Protein AF-A0A6N2V4D5-F1 (afdb_monomer)

Mean predicted aligned error: 8.67 Å

Structure (mmCIF, N/CA/C/O backbone):
data_AF-A0A6N2V4D5-F1
#
_entry.id   AF-A0A6N2V4D5-F1
#
loop_
_atom_site.group_PDB
_atom_site.id
_atom_site.type_symbol
_atom_site.label_atom_id
_atom_site.label_alt_id
_atom_site.label_comp_id
_atom_site.label_asym_id
_atom_site.label_entity_id
_atom_site.label_seq_id
_atom_site.pdbx_PDB_ins_code
_atom_site.Cartn_x
_atom_site.Cartn_y
_atom_site.Cartn_z
_atom_site.occupancy
_atom_site.B_iso_or_equiv
_atom_site.auth_seq_id
_atom_site.auth_comp_id
_atom_site.auth_asym_id
_atom_site.auth_atom_id
_atom_site.pdbx_PDB_model_num
ATOM 1 N N . MET A 1 1 ? -18.594 -2.831 43.597 1.00 36.53 1 MET A N 1
ATOM 2 C CA . MET A 1 1 ? -19.271 -1.755 42.846 1.00 36.53 1 MET A CA 1
ATOM 3 C C . MET A 1 1 ? -18.820 -1.816 41.401 1.00 36.53 1 MET A C 1
ATOM 5 O O . MET A 1 1 ? -17.624 -1.825 41.133 1.00 36.53 1 MET A O 1
ATOM 9 N N . THR A 1 2 ? -19.786 -2.002 40.512 1.00 37.09 2 THR A N 1
ATOM 10 C CA . THR A 1 2 ? -19.632 -2.347 39.098 1.00 37.09 2 THR A CA 1
ATOM 11 C C . THR A 1 2 ? -18.949 -1.219 38.330 1.00 37.09 2 THR A C 1
ATOM 13 O O . THR A 1 2 ? -19.466 -0.107 38.275 1.00 37.09 2 THR A O 1
ATOM 16 N N . LYS A 1 3 ? -17.789 -1.498 37.725 1.00 50.62 3 LYS A N 1
ATOM 17 C CA . LYS A 1 3 ? -17.186 -0.604 36.732 1.00 50.62 3 LYS A CA 1
ATOM 18 C C . LYS A 1 3 ? -18.013 -0.732 35.457 1.00 50.62 3 LYS A C 1
ATOM 20 O O . LYS A 1 3 ? -17.811 -1.661 34.682 1.00 50.62 3 LYS A O 1
ATOM 25 N N . ILE A 1 4 ? -18.985 0.162 35.300 1.00 54.03 4 ILE A N 1
ATOM 26 C CA . ILE A 1 4 ? -19.732 0.354 34.058 1.00 54.03 4 ILE A CA 1
ATOM 27 C C . ILE A 1 4 ? -18.692 0.752 33.010 1.00 54.03 4 ILE A C 1
ATOM 29 O O . ILE A 1 4 ? -18.146 1.854 33.039 1.00 54.03 4 ILE A O 1
ATOM 33 N N . ARG A 1 5 ? -18.323 -0.209 32.164 1.00 49.06 5 ARG A N 1
ATOM 34 C CA . ARG A 1 5 ? -17.387 -0.015 31.063 1.00 49.06 5 ARG A CA 1
ATOM 35 C C . ARG A 1 5 ? -18.116 0.891 30.064 1.00 49.06 5 ARG A C 1
ATOM 37 O O . ARG A 1 5 ? -19.133 0.477 29.515 1.00 49.06 5 ARG A O 1
ATOM 44 N N . LYS A 1 6 ? -17.671 2.146 29.927 1.00 44.41 6 LYS A N 1
ATOM 45 C CA . LYS A 1 6 ? -18.158 3.065 28.889 1.00 44.41 6 LYS A CA 1
ATOM 46 C C . LYS A 1 6 ? -17.980 2.366 27.543 1.00 44.41 6 LYS A C 1
ATOM 48 O O . LYS A 1 6 ? -16.871 1.972 27.208 1.00 44.41 6 LYS A O 1
ATOM 53 N N . PHE A 1 7 ? -19.085 2.160 26.844 1.00 42.56 7 PHE A N 1
ATOM 54 C CA . PHE A 1 7 ? -19.165 1.444 25.573 1.00 42.56 7 PHE A CA 1
ATOM 55 C C . PHE A 1 7 ? -19.363 2.442 24.421 1.00 42.56 7 PHE A C 1
ATOM 57 O O . PHE A 1 7 ? -20.194 2.235 23.546 1.00 42.56 7 PHE A O 1
ATOM 64 N N . THR A 1 8 ? -18.661 3.575 24.468 1.00 48.03 8 THR A N 1
ATOM 65 C CA . THR A 1 8 ? -18.837 4.678 23.517 1.00 48.03 8 THR A CA 1
ATOM 66 C C . THR A 1 8 ? -17.470 5.123 22.998 1.00 48.03 8 THR A C 1
ATOM 68 O O . THR A 1 8 ? -16.679 5.653 23.776 1.00 48.03 8 THR A O 1
ATOM 71 N N . GLU A 1 9 ? -17.240 4.900 21.700 1.00 53.53 9 GLU A N 1
ATOM 72 C CA . GLU A 1 9 ? -16.341 5.694 20.840 1.00 53.53 9 GLU A CA 1
ATOM 73 C C . GLU A 1 9 ? -14.824 5.593 21.095 1.00 53.53 9 GLU A C 1
ATOM 75 O O . GLU A 1 9 ? -14.123 6.599 21.121 1.00 53.53 9 GLU A O 1
ATOM 80 N N . GLU A 1 10 ? -14.272 4.386 21.229 1.00 53.69 10 GLU A N 1
ATOM 81 C CA . GLU A 1 10 ? -12.847 4.186 20.932 1.00 53.69 10 GLU A CA 1
ATOM 82 C C . GLU A 1 10 ? -12.758 3.355 19.654 1.00 53.69 10 GLU A C 1
ATOM 84 O O . GLU A 1 10 ? -12.993 2.144 19.689 1.00 53.69 10 GLU A O 1
ATOM 89 N N . THR A 1 11 ? -12.426 3.997 18.528 1.00 57.41 11 THR A N 1
ATOM 90 C CA . THR A 1 11 ? -11.873 3.297 17.366 1.00 57.41 11 THR A CA 1
ATOM 91 C C . THR A 1 11 ? -10.809 2.340 17.897 1.00 57.41 11 THR A C 1
ATOM 93 O O . THR A 1 11 ? -9.925 2.765 18.653 1.00 57.41 11 THR A O 1
ATOM 96 N N . PRO A 1 12 ? -10.919 1.034 17.630 1.00 73.69 12 PRO A N 1
ATOM 97 C CA . PRO A 1 12 ? -10.103 0.068 18.334 1.00 73.69 12 PRO A CA 1
ATOM 98 C C . PRO A 1 12 ? -8.640 0.333 17.937 1.00 73.69 12 PRO A C 1
ATOM 100 O O . PRO A 1 12 ? -8.317 0.452 16.759 1.00 73.69 12 PRO A O 1
ATOM 103 N N . LYS A 1 13 ? -7.763 0.548 18.934 1.00 73.69 13 LYS A N 1
ATOM 104 C CA . LYS A 1 13 ? -6.384 1.066 18.754 1.00 73.69 13 LYS A CA 1
ATOM 105 C C . LYS A 1 13 ? -5.564 0.298 17.711 1.00 73.69 13 LYS A C 1
ATOM 107 O O . LYS A 1 13 ? -4.670 0.860 17.095 1.00 73.69 13 LYS A O 1
ATOM 112 N N . ASN A 1 14 ? -5.900 -0.970 17.499 1.00 80.94 14 ASN A N 1
ATOM 113 C CA . ASN A 1 14 ? -5.342 -1.812 16.450 1.00 80.94 14 ASN A CA 1
ATOM 114 C C . ASN A 1 14 ? -5.677 -1.320 15.031 1.00 80.94 14 ASN A C 1
ATOM 116 O O . ASN A 1 14 ? -4.823 -1.431 14.168 1.00 80.94 14 ASN A O 1
ATOM 120 N N . LEU A 1 15 ? -6.869 -0.775 14.763 1.00 85.75 15 LEU A N 1
ATOM 121 C CA . LEU A 1 15 ? -7.217 -0.225 13.444 1.00 85.75 15 LEU A CA 1
ATOM 122 C C . LEU A 1 15 ? -6.452 1.067 13.145 1.00 85.75 15 LEU A C 1
ATOM 124 O O . LEU A 1 15 ? -5.983 1.253 12.030 1.00 85.75 15 LEU A O 1
ATOM 128 N N . GLU A 1 16 ? -6.248 1.920 14.149 1.00 86.62 16 GLU A N 1
ATOM 129 C CA . GLU A 1 16 ? -5.395 3.111 14.026 1.00 86.62 16 GLU A CA 1
ATOM 130 C C . GLU A 1 16 ? -3.929 2.739 13.727 1.00 86.62 16 GLU A C 1
ATOM 132 O O . GLU A 1 16 ? -3.280 3.360 12.882 1.00 86.62 16 GLU A O 1
ATOM 137 N N . GLU A 1 17 ? -3.410 1.697 14.385 1.00 88.44 17 GLU A N 1
ATOM 138 C CA . GLU A 1 17 ? -2.080 1.144 14.103 1.00 88.44 17 GLU A CA 1
ATOM 139 C C . GLU A 1 17 ? -1.997 0.538 12.696 1.00 88.44 17 GLU A C 1
ATOM 141 O O . GLU A 1 17 ? -1.035 0.815 11.978 1.00 88.44 17 GLU A O 1
ATOM 146 N N . ILE A 1 18 ? -3.017 -0.216 12.272 1.00 88.62 18 ILE A N 1
ATOM 147 C CA . ILE A 1 18 ? -3.111 -0.777 10.917 1.00 88.62 18 ILE A CA 1
ATOM 148 C C . ILE A 1 18 ? -3.147 0.348 9.875 1.00 88.62 18 ILE A C 1
ATOM 150 O O . ILE A 1 18 ? -2.355 0.311 8.939 1.00 88.62 18 ILE A O 1
AT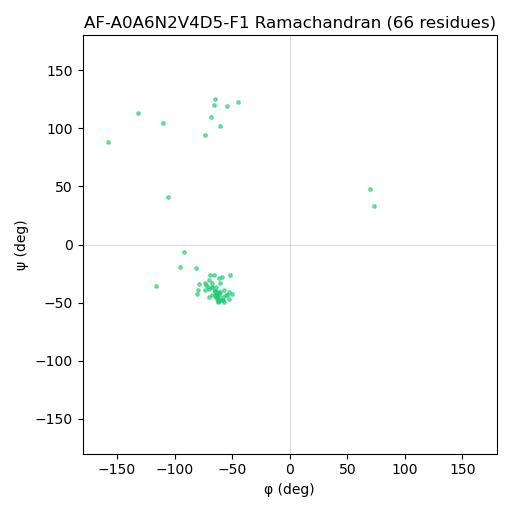OM 154 N N . ARG A 1 19 ? -3.965 1.397 10.056 1.00 88.56 19 ARG A N 1
ATOM 155 C CA . ARG A 1 19 ? -4.010 2.564 9.152 1.00 88.56 19 ARG A CA 1
ATOM 156 C C . ARG A 1 19 ? -2.630 3.202 8.995 1.00 88.56 19 ARG A C 1
ATOM 158 O O . ARG A 1 19 ? -2.215 3.546 7.891 1.00 88.56 19 ARG A O 1
ATOM 165 N N . LYS A 1 20 ? -1.896 3.353 10.102 1.00 89.19 20 LYS A N 1
ATOM 166 C CA . LYS A 1 20 ? -0.534 3.897 10.075 1.00 89.19 20 LYS A CA 1
ATOM 167 C C . LYS A 1 20 ? 0.422 2.989 9.291 1.00 89.19 20 LYS A C 1
ATOM 169 O O . LYS A 1 20 ? 1.180 3.495 8.470 1.00 89.19 20 LYS A O 1
ATOM 174 N N . GLN A 1 21 ? 0.375 1.678 9.524 1.00 90.25 21 GLN A N 1
ATOM 175 C CA . GLN A 1 21 ? 1.219 0.704 8.824 1.00 90.25 21 GLN A CA 1
ATOM 176 C C . GLN A 1 21 ? 0.914 0.636 7.323 1.00 90.25 21 GLN A C 1
ATOM 178 O O . GLN A 1 21 ? 1.844 0.571 6.525 1.00 90.25 21 GLN A O 1
ATOM 183 N N . LEU A 1 22 ? -0.363 0.695 6.931 1.00 90.75 22 LEU A N 1
ATOM 184 C CA . LEU A 1 22 ? -0.777 0.725 5.525 1.00 90.75 22 LEU A CA 1
ATOM 185 C C . LEU A 1 22 ? -0.224 1.963 4.815 1.00 90.75 22 LEU A C 1
ATOM 187 O O . LEU A 1 22 ? 0.315 1.853 3.717 1.00 90.75 22 LEU A O 1
ATOM 191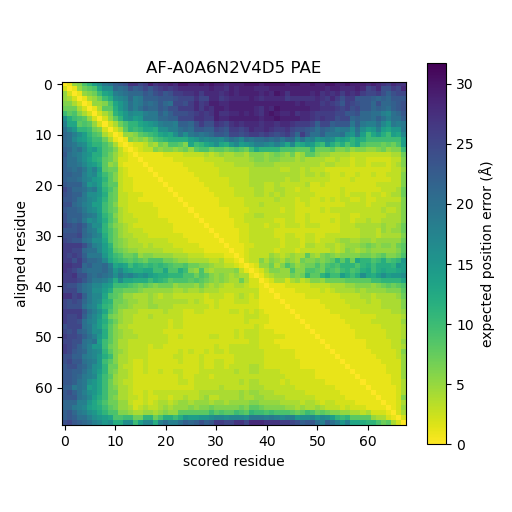 N N . LYS A 1 23 ? -0.264 3.125 5.476 1.00 88.38 23 LYS A N 1
ATOM 192 C CA . LYS A 1 23 ? 0.333 4.354 4.947 1.00 88.38 23 LYS A CA 1
ATOM 193 C C . LYS A 1 23 ? 1.850 4.242 4.770 1.00 88.38 23 LYS A C 1
ATOM 195 O O . LYS A 1 23 ? 2.361 4.587 3.712 1.00 88.38 23 LYS A O 1
ATOM 200 N N . GLU A 1 24 ? 2.559 3.739 5.781 1.00 92.38 24 GLU A N 1
ATOM 201 C CA . GLU A 1 24 ? 4.014 3.536 5.698 1.00 92.38 24 GLU A CA 1
ATOM 202 C C . GLU A 1 24 ? 4.387 2.561 4.568 1.00 92.38 24 GLU A C 1
ATOM 204 O O . GLU A 1 24 ? 5.339 2.809 3.829 1.00 92.38 24 GLU A O 1
ATOM 209 N N . LEU A 1 25 ? 3.620 1.481 4.398 1.00 92.44 25 LEU A N 1
ATOM 210 C CA . LEU A 1 25 ? 3.839 0.510 3.329 1.00 92.44 25 LEU A CA 1
ATOM 211 C C . LEU A 1 25 ? 3.562 1.109 1.942 1.00 92.44 25 LE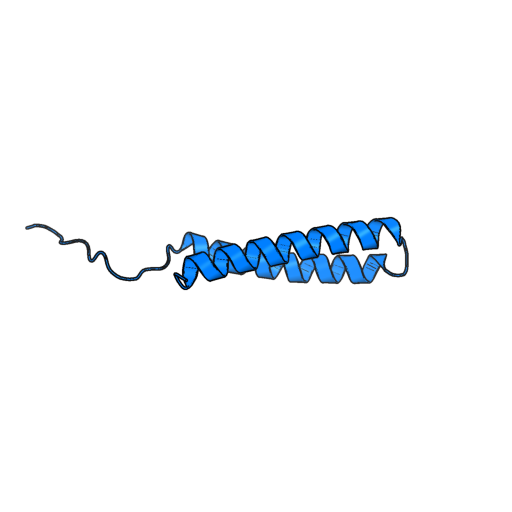U A C 1
ATOM 213 O O . LEU A 1 25 ? 4.288 0.806 0.999 1.00 92.44 25 LEU A O 1
ATOM 217 N N . LYS A 1 26 ? 2.558 1.987 1.824 1.00 90.19 26 LYS A N 1
ATOM 218 C CA . LYS A 1 26 ? 2.223 2.683 0.575 1.00 90.19 26 LYS A CA 1
ATOM 219 C C . LYS A 1 26 ? 3.362 3.590 0.130 1.00 90.19 26 LYS A C 1
ATOM 221 O O . LYS A 1 26 ? 3.765 3.532 -1.028 1.00 90.19 26 LYS A O 1
ATOM 226 N N . ASP A 1 27 ? 3.920 4.363 1.059 1.00 92.00 27 ASP A N 1
ATOM 227 C CA . ASP A 1 27 ? 5.055 5.244 0.778 1.00 92.00 27 ASP A CA 1
ATOM 228 C C . ASP A 1 27 ? 6.286 4.434 0.317 1.00 92.00 27 ASP A C 1
ATOM 230 O O . ASP A 1 27 ? 6.924 4.779 -0.677 1.00 92.00 27 ASP A O 1
ATOM 234 N N . GLN A 1 28 ? 6.581 3.311 0.984 1.00 92.69 28 GLN A N 1
ATOM 235 C CA . GLN A 1 28 ? 7.685 2.414 0.608 1.00 92.69 28 GLN A CA 1
ATOM 236 C C . GLN A 1 28 ? 7.482 1.760 -0.763 1.00 92.69 28 GLN A C 1
ATOM 238 O O . GLN A 1 28 ? 8.434 1.607 -1.530 1.00 92.69 28 GLN A O 1
ATOM 243 N N . LEU A 1 29 ? 6.253 1.348 -1.072 1.00 89.81 29 LEU A N 1
ATOM 244 C CA . LEU A 1 29 ? 5.935 0.694 -2.334 1.00 89.81 29 LEU A CA 1
ATOM 245 C C . LEU A 1 29 ? 5.990 1.677 -3.508 1.00 89.81 29 LEU A C 1
ATOM 247 O O . LEU A 1 29 ? 6.488 1.318 -4.572 1.00 89.81 29 LEU A O 1
ATOM 251 N N . ALA A 1 30 ? 5.561 2.924 -3.298 1.00 90.69 30 ALA A N 1
ATOM 252 C CA . ALA A 1 30 ? 5.691 3.994 -4.281 1.00 90.69 30 ALA A CA 1
ATOM 253 C C . ALA A 1 30 ? 7.164 4.349 -4.559 1.00 90.69 30 ALA A C 1
ATOM 255 O O . ALA A 1 30 ? 7.546 4.540 -5.712 1.00 90.69 30 ALA A O 1
ATOM 256 N N . GLU A 1 31 ? 8.011 4.380 -3.524 1.00 91.31 31 GLU A N 1
ATOM 257 C CA . GLU A 1 31 ? 9.457 4.574 -3.693 1.00 91.31 31 GLU A CA 1
ATOM 258 C C . GLU A 1 31 ? 10.093 3.423 -4.487 1.00 91.31 31 GLU A C 1
ATOM 260 O O . GLU A 1 31 ? 10.887 3.659 -5.399 1.00 91.31 31 GLU A O 1
ATOM 265 N N . ALA A 1 32 ? 9.700 2.178 -4.199 1.00 89.06 32 ALA A N 1
ATOM 266 C CA . ALA A 1 32 ? 10.151 1.021 -4.965 1.00 89.06 32 ALA A CA 1
ATOM 267 C C . ALA A 1 32 ? 9.680 1.084 -6.428 1.00 89.06 32 ALA A C 1
ATOM 269 O O . ALA A 1 32 ? 10.473 0.813 -7.327 1.00 89.06 32 ALA A O 1
ATOM 270 N N . LEU A 1 33 ? 8.423 1.463 -6.684 1.00 91.06 33 LEU A N 1
ATOM 271 C CA . LEU A 1 33 ? 7.874 1.598 -8.036 1.00 91.06 33 LEU A CA 1
ATOM 272 C C . LEU A 1 33 ? 8.686 2.595 -8.873 1.00 91.06 33 LEU A C 1
ATOM 274 O O . LEU A 1 33 ? 9.124 2.243 -9.968 1.00 91.06 33 LEU A O 1
ATOM 278 N N . ALA A 1 34 ? 8.990 3.771 -8.318 1.00 89.44 34 ALA A N 1
ATOM 279 C CA . ALA A 1 34 ? 9.811 4.784 -8.983 1.00 89.44 34 ALA A CA 1
ATOM 280 C C . ALA A 1 34 ? 11.220 4.275 -9.355 1.00 89.44 34 ALA A C 1
ATOM 282 O O . ALA A 1 34 ? 11.821 4.743 -10.319 1.00 89.44 34 ALA A O 1
ATOM 283 N N . GLU A 1 35 ? 11.768 3.297 -8.622 1.00 88.50 35 GLU A N 1
ATOM 284 C CA . GLU A 1 35 ? 13.047 2.679 -8.981 1.00 88.50 35 GLU A CA 1
ATOM 285 C C . GLU A 1 35 ? 12.934 1.734 -10.193 1.00 88.50 35 GLU A C 1
ATOM 287 O O . GLU A 1 35 ? 13.895 1.596 -10.963 1.00 88.50 35 GLU A O 1
ATOM 292 N N . TYR A 1 36 ? 11.791 1.060 -10.352 1.00 83.88 36 TYR A N 1
ATOM 293 C CA . TYR A 1 36 ? 11.580 0.043 -11.384 1.00 83.88 36 TYR A CA 1
ATOM 294 C C . TYR A 1 36 ? 10.902 0.566 -12.655 1.00 83.88 36 TYR A C 1
ATOM 296 O O . TYR A 1 36 ? 11.090 -0.074 -13.689 1.00 83.88 36 TYR A O 1
ATOM 304 N N . GLU A 1 37 ? 10.213 1.714 -12.622 1.00 79.00 37 GLU A N 1
ATOM 305 C CA . GLU A 1 37 ? 9.561 2.330 -13.798 1.00 79.00 37 GLU A CA 1
ATOM 306 C C . GLU A 1 37 ? 10.508 2.451 -15.005 1.00 79.00 37 GLU A C 1
ATOM 308 O O . GLU A 1 37 ? 10.142 2.090 -16.120 1.00 79.00 37 GLU A O 1
ATOM 313 N N . ASP A 1 38 ? 11.762 2.851 -14.779 1.00 76.69 38 ASP A N 1
ATOM 314 C CA . ASP A 1 38 ? 12.751 3.025 -15.853 1.00 76.69 38 ASP A CA 1
ATOM 315 C C . ASP A 1 38 ? 13.610 1.773 -16.129 1.00 76.69 38 ASP A C 1
ATOM 317 O O . ASP A 1 38 ? 14.433 1.766 -17.051 1.00 76.69 38 ASP A O 1
ATOM 321 N N . LYS A 1 39 ? 13.487 0.715 -15.313 1.00 81.88 39 LYS A N 1
ATOM 322 C CA . LYS A 1 39 ? 14.407 -0.442 -15.329 1.00 81.88 39 LYS A CA 1
ATOM 323 C C . LYS A 1 39 ? 13.748 -1.759 -15.732 1.00 81.88 39 LYS A C 1
ATOM 325 O O . LYS A 1 39 ? 14.418 -2.594 -16.339 1.00 81.88 39 LYS A O 1
ATOM 330 N N . ASP A 1 40 ? 12.494 -1.981 -15.345 1.00 89.31 40 ASP A N 1
ATOM 331 C CA . ASP A 1 40 ? 11.783 -3.251 -15.520 1.00 89.31 40 ASP A CA 1
ATOM 332 C C . ASP A 1 40 ? 10.261 -3.011 -15.489 1.00 89.31 40 ASP A C 1
ATOM 334 O O . ASP A 1 40 ? 9.628 -3.095 -14.436 1.00 89.31 40 ASP A O 1
ATOM 338 N N . GLU A 1 41 ? 9.684 -2.723 -16.660 1.00 88.50 41 GLU A N 1
ATOM 339 C CA . GLU A 1 41 ? 8.254 -2.420 -16.860 1.00 88.50 41 GLU A CA 1
ATOM 340 C C . GLU A 1 41 ? 7.343 -3.508 -16.265 1.00 88.50 41 GLU A C 1
ATOM 342 O O . GLU A 1 41 ? 6.398 -3.208 -15.546 1.00 88.50 41 GLU A O 1
ATOM 347 N N . ALA A 1 42 ? 7.696 -4.788 -16.424 1.00 88.94 42 ALA A N 1
ATOM 348 C CA . ALA A 1 42 ? 6.904 -5.893 -15.882 1.00 88.94 42 ALA A CA 1
ATOM 349 C C . ALA A 1 42 ? 6.932 -5.971 -14.343 1.00 88.94 42 ALA A C 1
ATOM 351 O O . ALA A 1 42 ? 6.023 -6.540 -13.731 1.00 88.94 42 ALA A O 1
ATOM 352 N N . ARG A 1 43 ? 7.988 -5.462 -13.693 1.00 88.19 43 ARG A N 1
ATOM 353 C CA . ARG A 1 43 ? 7.999 -5.285 -12.232 1.00 88.19 43 ARG A CA 1
ATOM 354 C C . ARG A 1 43 ? 7.248 -4.035 -11.819 1.00 88.19 43 ARG A C 1
ATOM 356 O O . ARG A 1 43 ? 6.565 -4.104 -10.803 1.00 88.19 43 ARG A O 1
ATOM 363 N N . ALA A 1 44 ? 7.376 -2.949 -12.576 1.00 91.75 44 ALA A N 1
ATOM 364 C CA . ALA A 1 44 ? 6.631 -1.724 -12.329 1.00 91.75 44 ALA A CA 1
ATOM 365 C C . ALA A 1 44 ? 5.121 -2.007 -12.345 1.00 91.75 44 ALA A C 1
ATOM 367 O O . ALA A 1 44 ? 4.468 -1.761 -11.339 1.00 91.75 44 ALA A O 1
ATOM 368 N N . ASP A 1 45 ? 4.612 -2.696 -13.372 1.00 93.19 45 ASP A N 1
ATOM 369 C CA . ASP A 1 45 ? 3.201 -3.097 -13.472 1.00 93.19 45 ASP A CA 1
ATOM 370 C C . ASP A 1 45 ? 2.715 -3.857 -12.226 1.00 93.19 45 ASP A C 1
ATOM 372 O O . ASP A 1 45 ? 1.676 -3.546 -11.648 1.00 93.19 45 ASP A O 1
ATOM 376 N N . ARG A 1 46 ? 3.498 -4.833 -11.750 1.00 92.62 46 ARG A N 1
ATOM 377 C CA . ARG A 1 46 ? 3.149 -5.614 -10.549 1.00 92.62 46 ARG A CA 1
ATOM 378 C C . ARG A 1 46 ? 3.185 -4.791 -9.265 1.00 92.62 46 ARG A C 1
ATOM 380 O O . ARG A 1 46 ? 2.451 -5.090 -8.328 1.00 92.62 46 ARG A O 1
ATOM 387 N N . LEU A 1 47 ? 4.088 -3.817 -9.180 1.00 92.00 47 LEU A N 1
ATOM 388 C CA . LEU A 1 47 ? 4.177 -2.912 -8.035 1.00 92.00 47 LEU A CA 1
ATOM 389 C C . LEU A 1 47 ? 3.017 -1.912 -8.044 1.00 92.00 47 LEU A C 1
ATOM 391 O O . LEU A 1 47 ? 2.493 -1.620 -6.974 1.00 92.00 47 LEU A O 1
ATOM 395 N N . THR 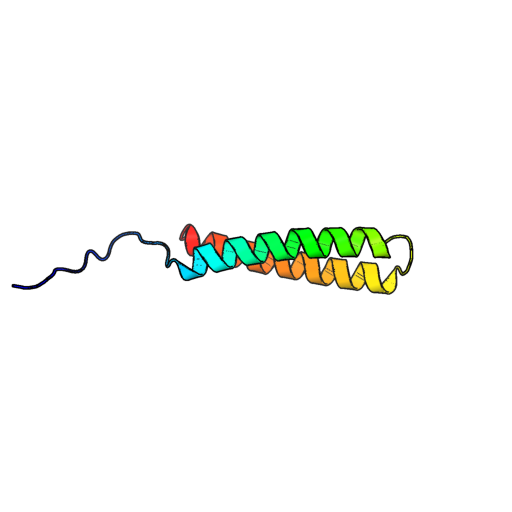A 1 48 ? 2.571 -1.468 -9.220 1.00 93.38 48 THR A N 1
ATOM 396 C CA . THR A 1 48 ? 1.343 -0.683 -9.392 1.00 93.38 48 THR A CA 1
ATOM 397 C C . THR A 1 48 ? 0.116 -1.478 -8.946 1.00 93.38 48 THR A C 1
ATOM 399 O O . THR A 1 48 ? -0.621 -1.000 -8.095 1.00 93.38 48 THR A O 1
ATOM 402 N N . GLU A 1 49 ? -0.047 -2.730 -9.392 1.00 95.69 49 GLU A N 1
ATOM 403 C CA . GLU A 1 49 ? -1.148 -3.598 -8.929 1.00 95.69 49 GLU A CA 1
ATOM 404 C C . GLU A 1 49 ? -1.143 -3.786 -7.400 1.00 95.69 49 GLU A C 1
ATOM 406 O O . GLU A 1 49 ? -2.190 -3.806 -6.751 1.00 95.69 49 GLU A O 1
ATOM 411 N N . ALA A 1 50 ? 0.044 -3.927 -6.801 1.00 94.06 50 ALA A N 1
ATOM 412 C CA . ALA A 1 50 ? 0.183 -4.040 -5.353 1.00 94.06 50 ALA A CA 1
ATOM 413 C C . ALA A 1 50 ? -0.134 -2.723 -4.620 1.00 94.06 50 ALA A C 1
ATOM 415 O O . ALA A 1 50 ? -0.594 -2.769 -3.478 1.00 94.06 50 ALA A O 1
ATOM 416 N N . LEU A 1 51 ? 0.113 -1.573 -5.254 1.00 93.31 51 LEU A N 1
ATOM 417 C CA . LEU A 1 51 ? -0.207 -0.252 -4.719 1.00 93.31 51 LEU A CA 1
ATOM 418 C C . LEU A 1 51 ? -1.717 -0.028 -4.710 1.00 93.31 51 LEU A C 1
ATOM 420 O O . LEU A 1 51 ? -2.249 0.351 -3.672 1.00 93.31 51 LEU A O 1
ATOM 424 N N . ASP A 1 52 ? -2.400 -0.366 -5.802 1.00 94.94 52 ASP A N 1
ATOM 425 C CA . ASP A 1 52 ? -3.860 -0.278 -5.906 1.00 94.94 52 ASP A CA 1
ATOM 426 C C . ASP A 1 52 ? -4.539 -1.149 -4.835 1.00 94.94 52 ASP A C 1
ATOM 428 O O . ASP A 1 52 ? -5.372 -0.678 -4.063 1.00 94.94 52 ASP A O 1
ATOM 432 N N . ALA A 1 53 ? -4.098 -2.404 -4.683 1.00 95.50 53 ALA A N 1
ATOM 433 C CA . ALA A 1 53 ? -4.623 -3.299 -3.647 1.00 95.50 53 ALA A CA 1
ATOM 434 C C . ALA A 1 53 ? -4.383 -2.777 -2.216 1.00 95.50 53 ALA A C 1
ATOM 436 O O . ALA A 1 53 ? -5.130 -3.099 -1.286 1.00 95.50 53 ALA A O 1
ATOM 437 N N . LEU A 1 54 ? -3.316 -2.000 -2.014 1.00 93.12 54 LEU A N 1
ATOM 438 C CA . LEU A 1 54 ? -3.008 -1.385 -0.730 1.00 93.12 54 LEU A CA 1
ATOM 439 C C . LEU A 1 54 ? -3.862 -0.138 -0.466 1.00 93.12 54 LEU A C 1
ATOM 441 O O . LEU A 1 54 ? -4.222 0.108 0.686 1.00 93.12 54 LEU A O 1
ATOM 445 N N . GLU A 1 55 ? -4.196 0.625 -1.507 1.00 93.44 55 GLU A N 1
ATOM 446 C CA . GLU A 1 55 ? -5.158 1.727 -1.434 1.00 93.44 55 GLU A CA 1
ATOM 447 C C . GLU A 1 55 ? -6.544 1.206 -1.055 1.00 93.44 55 GLU A C 1
ATOM 449 O O . GLU A 1 55 ? -7.083 1.665 -0.048 1.00 93.44 55 GLU A O 1
ATOM 454 N N . ASP A 1 56 ? -7.029 0.153 -1.723 1.00 95.19 56 ASP A N 1
ATOM 455 C CA . ASP A 1 56 ? -8.293 -0.518 -1.383 1.00 95.19 56 ASP A CA 1
ATOM 456 C C . ASP A 1 56 ? -8.326 -0.960 0.093 1.00 95.19 56 ASP A C 1
ATOM 458 O O . ASP A 1 56 ? -9.315 -0.785 0.811 1.00 95.19 56 ASP A O 1
ATOM 462 N N . ALA A 1 57 ? -7.223 -1.538 0.583 1.00 91.94 57 ALA A N 1
ATOM 463 C CA . ALA A 1 57 ? -7.115 -1.967 1.975 1.00 91.94 57 ALA A CA 1
ATOM 464 C C . ALA A 1 57 ? -7.092 -0.784 2.958 1.00 91.94 57 ALA A C 1
ATOM 466 O O . ALA A 1 57 ? -7.635 -0.891 4.061 1.00 91.94 57 ALA A O 1
ATOM 467 N N . SER A 1 58 ? -6.457 0.329 2.582 1.00 90.31 58 SER A N 1
ATOM 468 C CA . SER A 1 58 ? -6.437 1.555 3.381 1.00 90.31 58 SER A CA 1
ATOM 469 C C . SER A 1 58 ? -7.821 2.191 3.465 1.00 90.31 58 SER A C 1
ATOM 471 O O . SER A 1 58 ? -8.221 2.568 4.565 1.00 90.31 58 SER A O 1
ATOM 473 N N . GLU A 1 59 ? -8.551 2.263 2.351 1.00 92.44 59 GLU A N 1
ATOM 474 C CA . GLU A 1 59 ? -9.927 2.773 2.298 1.00 92.44 59 GLU A CA 1
ATOM 475 C C . GLU A 1 59 ? -10.856 1.925 3.171 1.00 92.44 59 GLU A C 1
ATOM 477 O O . GLU A 1 59 ? -11.50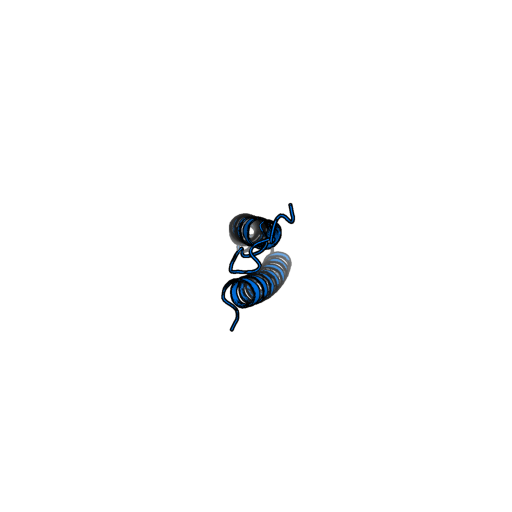9 2.454 4.062 1.00 92.44 59 GLU A O 1
ATOM 482 N N . ALA A 1 60 ? -10.809 0.594 3.053 1.00 91.56 60 ALA A N 1
ATOM 483 C CA . ALA A 1 60 ? -11.629 -0.290 3.886 1.00 91.56 60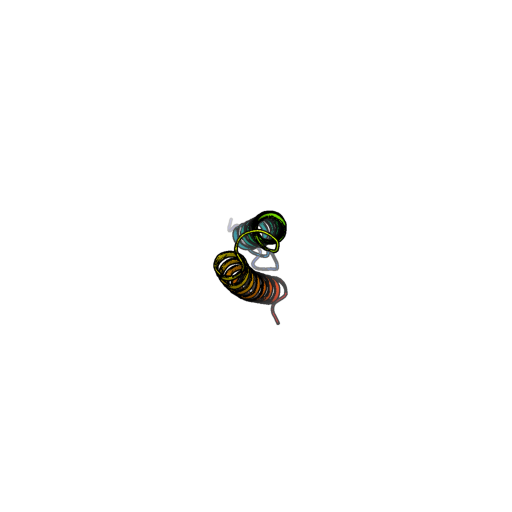 ALA A CA 1
ATOM 484 C C . ALA A 1 60 ? -11.350 -0.142 5.397 1.00 91.56 60 ALA A C 1
ATOM 486 O O . ALA A 1 60 ? -12.245 -0.309 6.231 1.00 91.56 60 ALA A O 1
ATOM 487 N N . VAL A 1 61 ? -10.098 0.146 5.775 1.00 88.62 61 VAL A N 1
ATOM 488 C CA . VAL A 1 61 ? -9.735 0.434 7.171 1.00 88.62 61 VAL A CA 1
ATOM 489 C C . VAL A 1 61 ? -10.222 1.816 7.594 1.00 88.62 61 VAL A C 1
ATOM 491 O O . VAL A 1 61 ? -10.675 1.964 8.727 1.00 88.62 61 VAL A O 1
ATOM 494 N N . GLU A 1 62 ? -10.144 2.816 6.722 1.00 88.88 62 GLU A N 1
ATOM 495 C CA . GLU A 1 62 ? -10.654 4.162 6.982 1.00 88.88 62 GLU A CA 1
ATOM 496 C C . GLU A 1 62 ? -12.179 4.163 7.153 1.00 88.88 62 GLU A C 1
ATOM 498 O O . GLU A 1 62 ? -12.663 4.669 8.167 1.00 88.88 62 GLU A O 1
ATOM 503 N N . ASP A 1 63 ? -12.914 3.471 6.285 1.00 90.50 63 ASP A N 1
ATOM 504 C CA . 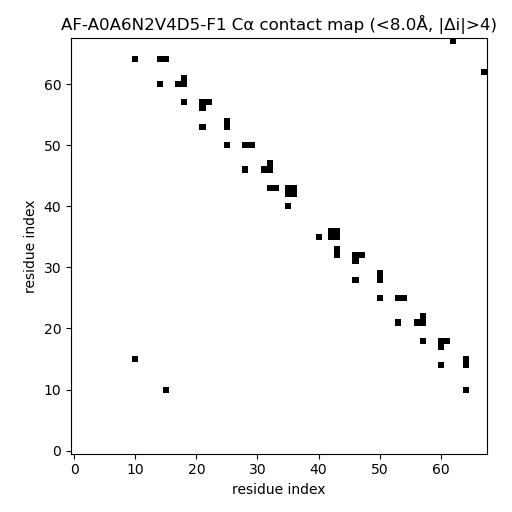ASP A 1 63 ? -14.364 3.271 6.390 1.00 90.50 63 ASP A CA 1
ATOM 505 C C . ASP A 1 63 ? -14.740 2.602 7.719 1.00 90.50 63 ASP A C 1
ATOM 507 O O . ASP A 1 63 ? -15.620 3.064 8.447 1.00 90.50 63 ASP A O 1
ATOM 511 N N . ALA A 1 64 ? -14.006 1.555 8.115 1.00 87.31 64 ALA A N 1
ATOM 512 C CA . ALA A 1 64 ? -14.223 0.870 9.3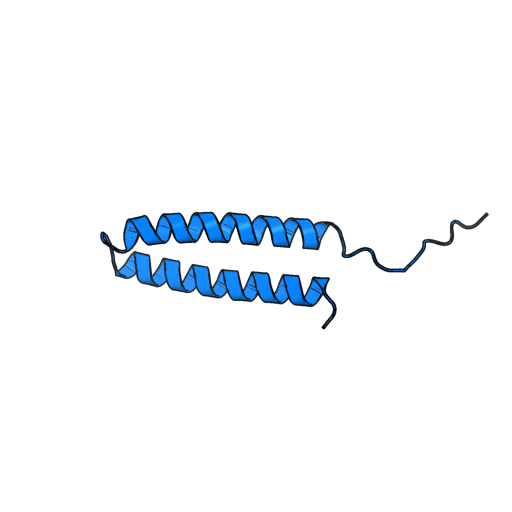89 1.00 87.31 64 ALA A CA 1
ATOM 513 C C . ALA A 1 64 ? -13.924 1.750 10.620 1.00 87.31 64 ALA A C 1
ATOM 515 O O . ALA A 1 64 ? -14.466 1.503 11.702 1.00 87.31 64 ALA A O 1
ATOM 516 N N . ILE A 1 65 ? -13.046 2.750 10.483 1.00 85.44 65 ILE A N 1
ATOM 517 C CA . ILE A 1 65 ? -12.721 3.723 11.534 1.00 85.44 65 ILE A CA 1
ATOM 518 C C . ILE A 1 65 ? -13.789 4.819 11.616 1.00 85.44 65 ILE A C 1
ATOM 520 O O . ILE A 1 65 ? -14.166 5.209 12.725 1.00 85.44 65 ILE A O 1
ATOM 524 N N . LEU A 1 66 ? -14.246 5.322 10.468 1.00 85.44 66 LEU A N 1
ATOM 525 C CA . LEU A 1 66 ? -15.201 6.426 10.354 1.00 85.44 66 LEU A CA 1
ATOM 526 C C . LEU A 1 66 ? -16.657 5.970 10.544 1.00 85.44 66 LEU A C 1
ATOM 528 O O . LEU A 1 66 ? -17.495 6.778 10.948 1.00 85.44 66 LEU A O 1
ATOM 532 N N . GLY A 1 67 ? -16.929 4.675 10.365 1.00 70.81 67 GLY A N 1
ATOM 533 C CA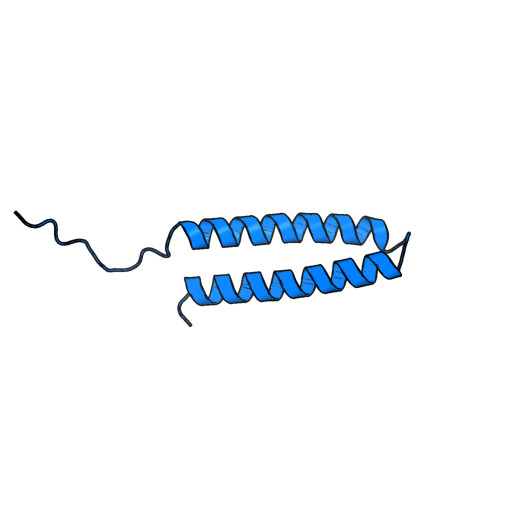 . GLY A 1 67 ? -18.233 4.066 10.606 1.00 70.81 67 GLY A CA 1
ATOM 534 C C . GLY A 1 67 ? -19.287 4.415 9.554 1.00 70.81 67 GLY A C 1
ATOM 535 O O . GLY A 1 67 ? -20.457 4.541 9.926 1.00 70.81 67 GLY A O 1
ATOM 536 N N . GLU A 1 68 ? -18.882 4.596 8.291 1.00 57.06 68 GLU A N 1
ATOM 537 C CA . GLU A 1 68 ? -19.806 4.716 7.147 1.00 57.06 68 GLU A CA 1
ATOM 538 C C . GLU A 1 68 ? -20.387 3.360 6.706 1.00 57.06 68 GLU A C 1
ATOM 540 O O . GLU A 1 68 ? -19.692 2.322 6.824 1.00 57.06 68 GLU A O 1
#

Foldseek 3Di:
DDPPPPPDDDLDVVLVVVLVVLVVVLVVLVVVLVVCVVPPVVVNVVSVVVNVVSVVVNVVSVCSSVVD

Secondary structure (DSSP, 8-state):
-------S----HHHHHHHHHHHHHHHHHHHHHHHHTTT-HHHHHHHHHHHHHHHHHHHHHHHHHHT-

Sequence (68 aa):
MTKIRKFTEETPKNLEEIRKQLKELKDQLAEALAEYEDKDEARADRLTEALDALEDASEAVEDAILGE

Organism: NCBI:txid536633

Nearest PDB structures (foldseek):
  4pjw-assembly1_A  TM=9.721E-01  e=1.228E+00  Homo sapiens
  7zjs-assembly1_A  TM=9.671E-01  e=1.309E+00  Homo sapiens
  6qnx-assembly1_A  TM=9.646E-01  e=1.691E+00  Homo sapiens
  2i1k-assembly1_A  TM=9.495E-01  e=7.376E+00  Spodoptera frugiperda

Radius of gyration: 17.78 Å; Cα contacts (8 Å, |Δi|>4): 30; chains: 1; bounding box: 34×12×60 Å

pLDDT: mean 81.71, std 16.32, range [36.53, 95.69]

Solvent-accessible surface area (backbone atoms only — not comparable to full-atom values): 4035 Å² total; per-residue (Å²): 133,84,80,79,74,83,88,72,90,70,71,56,66,67,57,59,50,47,51,51,50,46,51,56,50,49,56,52,46,52,55,52,28,66,66,23,58,89,72,37,57,78,56,20,54,54,41,49,56,54,47,53,58,46,49,56,53,43,49,58,48,48,38,69,62,72,68,114